Protein AF-A0AAU0QJU7-F1 (afdb_monomer_lite)

Radius of gyration: 24.98 Å; chains: 1; bounding box: 64×28×75 Å

Structure (mmCIF, N/CA/C/O backbone):
data_AF-A0AAU0QJU7-F1
#
_entry.id   AF-A0AAU0QJU7-F1
#
loop_
_atom_site.group_PDB
_atom_site.id
_atom_site.type_symbol
_atom_site.label_atom_id
_atom_site.label_alt_id
_atom_site.label_comp_id
_atom_site.label_asym_id
_atom_site.label_entity_id
_atom_site.label_seq_id
_atom_site.pdbx_PDB_ins_code
_atom_site.Cartn_x
_atom_site.Cartn_y
_atom_site.Cartn_z
_atom_site.occupancy
_atom_site.B_iso_or_equiv
_atom_site.auth_seq_id
_atom_site.auth_comp_id
_atom_site.auth_asym_id
_atom_site.auth_atom_id
_atom_site.pdbx_PDB_model_num
ATOM 1 N N . MET A 1 1 ? -44.206 4.409 53.350 1.00 45.31 1 MET A N 1
ATOM 2 C CA . MET A 1 1 ? -44.590 4.151 51.945 1.00 45.31 1 MET A CA 1
ATOM 3 C C . MET A 1 1 ? -43.372 4.448 51.089 1.00 45.31 1 MET A C 1
ATOM 5 O O . MET A 1 1 ? -42.968 5.598 51.007 1.00 45.31 1 MET A O 1
ATOM 9 N N . TYR A 1 2 ? -42.708 3.408 50.589 1.00 42.06 2 TYR A N 1
ATOM 10 C CA . TYR A 1 2 ? -41.476 3.529 49.809 1.00 42.06 2 TYR A CA 1
ATOM 11 C C . TYR A 1 2 ? -41.865 3.702 48.337 1.00 42.06 2 TYR A C 1
ATOM 13 O O . TYR A 1 2 ? -42.517 2.825 47.777 1.00 42.06 2 TYR A O 1
ATOM 21 N N . GLN A 1 3 ? -41.500 4.821 47.717 1.00 50.97 3 GLN A N 1
ATOM 22 C CA . GLN A 1 3 ? -41.484 4.942 46.260 1.00 50.97 3 GLN A CA 1
ATOM 23 C C . GLN A 1 3 ? -40.036 5.224 45.857 1.00 50.97 3 GLN A C 1
ATOM 25 O O . GLN A 1 3 ? -39.569 6.345 46.062 1.00 50.97 3 GLN A O 1
ATOM 30 N N . PRO A 1 4 ? -39.289 4.237 45.332 1.00 55.22 4 PRO A N 1
ATOM 31 C CA . PRO A 1 4 ? -38.025 4.534 44.689 1.00 55.22 4 PRO A CA 1
ATOM 32 C C . PRO A 1 4 ? -38.345 5.274 43.391 1.00 55.22 4 PRO A C 1
ATOM 34 O O . PRO A 1 4 ? -39.000 4.743 42.491 1.00 55.22 4 PRO A O 1
ATOM 37 N N . THR A 1 5 ? -37.905 6.524 43.318 1.00 64.50 5 THR A N 1
ATOM 38 C CA . THR A 1 5 ? -37.904 7.327 42.102 1.00 64.50 5 THR A CA 1
ATOM 39 C C . THR A 1 5 ? -37.135 6.584 41.009 1.00 64.50 5 THR A C 1
ATOM 41 O O . THR A 1 5 ? -36.083 5.985 41.243 1.00 64.50 5 THR A O 1
ATOM 44 N N . ARG A 1 6 ? -37.720 6.562 39.807 1.00 55.50 6 ARG A N 1
ATOM 45 C CA . ARG A 1 6 ? -37.178 5.913 38.606 1.00 55.50 6 ARG A CA 1
ATOM 46 C C . ARG A 1 6 ? -35.698 6.268 38.435 1.00 55.50 6 ARG A C 1
ATOM 48 O O . ARG A 1 6 ? -35.365 7.448 38.384 1.00 55.50 6 ARG A O 1
ATOM 55 N N . ARG A 1 7 ? -34.826 5.262 38.320 1.00 54.69 7 ARG A N 1
ATOM 56 C CA . ARG A 1 7 ? -33.412 5.469 37.975 1.00 54.69 7 ARG A CA 1
ATOM 57 C C . ARG A 1 7 ? -33.327 6.122 36.585 1.00 54.69 7 ARG A C 1
ATOM 59 O O . ARG A 1 7 ? -33.813 5.505 35.636 1.00 54.69 7 ARG A O 1
ATOM 66 N N . PRO A 1 8 ? -32.729 7.314 36.421 1.00 64.38 8 PRO A N 1
ATOM 67 C CA . PRO A 1 8 ? -32.296 7.770 35.112 1.00 64.38 8 PRO A CA 1
ATOM 68 C C . PRO A 1 8 ? -30.948 7.112 34.781 1.00 64.38 8 PRO A C 1
ATOM 70 O O . PRO A 1 8 ? -30.226 6.692 35.685 1.00 64.38 8 PRO A O 1
ATOM 73 N N . TRP A 1 9 ? -30.627 7.041 33.488 1.00 58.66 9 TRP A N 1
ATOM 74 C CA . TRP A 1 9 ? -29.409 6.457 32.895 1.00 58.66 9 TRP A CA 1
ATOM 75 C C . TRP A 1 9 ? -29.446 4.941 32.625 1.00 58.66 9 TRP A C 1
ATOM 77 O O . TRP A 1 9 ? -28.584 4.178 33.047 1.00 58.66 9 TRP A O 1
ATOM 87 N N . GLN A 1 10 ? -30.429 4.516 31.830 1.00 52.12 10 GLN A N 1
ATOM 88 C CA . GLN A 1 10 ? -30.281 3.381 30.908 1.00 52.12 10 GLN A CA 1
ATOM 89 C C . GLN A 1 10 ? -30.538 3.879 29.487 1.00 52.12 10 GLN A C 1
ATOM 91 O O . GLN A 1 10 ? -31.562 3.600 28.877 1.00 52.12 10 GLN A O 1
ATOM 96 N N . TYR A 1 11 ? -29.640 4.708 28.980 1.00 55.56 11 TYR A N 1
ATOM 97 C CA . TYR A 1 11 ? -29.568 4.990 27.554 1.00 55.56 11 TYR A CA 1
ATOM 98 C C . TYR A 1 11 ? -28.098 5.268 27.251 1.00 55.56 11 TYR A C 1
ATOM 100 O O . TYR A 1 11 ? -27.461 5.989 28.015 1.00 55.56 11 TYR A O 1
ATOM 108 N N . SER A 1 12 ? -27.575 4.698 26.166 1.00 55.66 12 SER A N 1
ATOM 109 C CA . SER A 1 12 ? -26.194 4.854 25.675 1.00 55.66 12 SER A CA 1
ATOM 110 C C . SER A 1 12 ? -25.147 3.799 26.084 1.00 55.66 12 SER A C 1
ATOM 112 O O . SER A 1 12 ? -24.002 4.135 26.363 1.00 55.66 12 SER A O 1
ATOM 114 N N . SER A 1 13 ? -25.497 2.511 26.032 1.00 55.53 13 SER A N 1
ATOM 115 C CA . SER A 1 13 ? -24.530 1.446 25.680 1.00 55.53 13 SER A CA 1
ATOM 116 C C . SER A 1 13 ? -24.890 0.737 24.364 1.00 55.53 13 SER A C 1
ATOM 118 O O . SER A 1 13 ? -24.000 0.347 23.619 1.00 55.53 13 SER A O 1
ATOM 120 N N . MET A 1 14 ? -26.180 0.679 24.006 1.00 55.16 14 MET A N 1
ATOM 121 C CA . MET A 1 14 ? -26.705 0.071 22.766 1.00 55.16 14 MET A CA 1
ATOM 122 C C . MET A 1 14 ? -26.442 0.887 21.478 1.00 55.16 14 MET A C 1
ATOM 124 O O . MET A 1 14 ? -27.253 0.856 20.566 1.00 55.16 14 MET A O 1
ATOM 128 N N . ASN A 1 15 ? -25.368 1.677 21.401 1.00 72.19 15 ASN A N 1
ATOM 129 C CA . ASN A 1 15 ? -25.044 2.435 20.178 1.00 72.19 15 ASN A CA 1
ATOM 130 C C . ASN A 1 15 ? -23.542 2.397 19.868 1.00 72.19 15 ASN A C 1
ATOM 132 O O . ASN A 1 15 ? -23.146 2.212 18.726 1.00 72.19 15 ASN A O 1
ATOM 136 N N . THR A 1 16 ? -22.691 2.436 20.895 1.00 85.31 16 THR A N 1
ATOM 137 C CA . THR A 1 16 ? -21.235 2.356 20.714 1.00 85.31 16 THR A CA 1
ATOM 138 C C . THR A 1 16 ? -20.769 0.980 20.232 1.00 85.31 16 THR A C 1
ATOM 140 O O . THR A 1 16 ? -19.871 0.901 19.399 1.00 85.31 16 THR A O 1
AT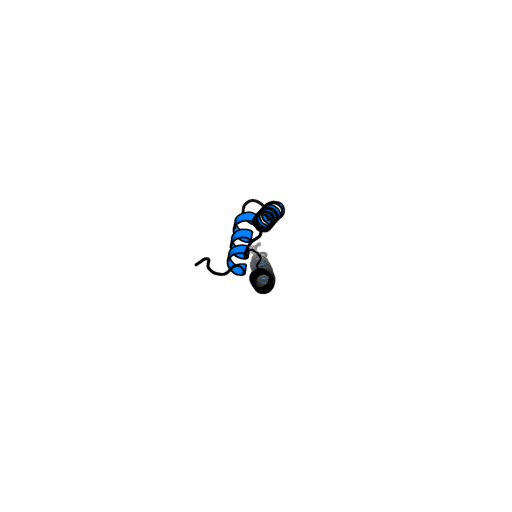OM 143 N N . GLU A 1 17 ? -21.373 -0.112 20.713 1.00 88.88 17 GLU A N 1
ATOM 144 C CA . GLU A 1 17 ? -21.033 -1.464 20.237 1.00 88.88 17 GLU A CA 1
ATOM 145 C C . GLU A 1 17 ? -21.420 -1.661 18.763 1.00 88.88 17 GLU A C 1
ATOM 147 O O . GLU A 1 17 ? -20.619 -2.183 17.985 1.00 88.88 17 GLU A O 1
ATOM 152 N N . ASP A 1 18 ? -22.588 -1.152 18.357 1.00 90.88 18 ASP A N 1
ATOM 153 C CA . ASP A 1 18 ? -23.057 -1.193 16.968 1.00 90.88 18 ASP A CA 1
ATOM 154 C C . ASP A 1 18 ? -22.192 -0.317 16.043 1.00 90.88 18 ASP A C 1
ATOM 156 O O . ASP A 1 18 ? -21.870 -0.717 14.922 1.00 90.88 18 ASP A O 1
ATOM 160 N N . GLU A 1 19 ? -21.757 0.861 16.500 1.00 90.88 19 GLU A N 1
ATOM 161 C CA . GLU A 1 19 ? -20.827 1.730 15.764 1.00 90.88 19 GLU A CA 1
ATOM 162 C C . GLU A 1 19 ? -19.455 1.071 15.578 1.00 90.88 19 GLU A C 1
ATOM 164 O O . GLU A 1 19 ? -18.925 1.045 14.464 1.00 90.88 19 GLU A O 1
ATOM 169 N N . ILE A 1 20 ? -18.894 0.483 16.640 1.00 93.88 20 ILE A N 1
ATOM 170 C CA . ILE A 1 20 ? -17.630 -0.265 16.568 1.00 93.88 20 ILE A CA 1
ATOM 171 C C . ILE A 1 20 ? -17.754 -1.422 15.575 1.00 93.88 20 ILE A C 1
ATOM 173 O O . ILE A 1 20 ? -16.839 -1.651 14.778 1.00 93.88 20 ILE A O 1
ATOM 177 N N . GLN A 1 21 ? -18.876 -2.142 15.596 1.00 96.38 21 GLN A N 1
ATOM 178 C CA . GLN A 1 21 ? -19.113 -3.249 14.680 1.00 96.38 21 GLN A CA 1
ATOM 179 C C . GLN A 1 21 ? -19.151 -2.779 13.218 1.00 96.38 21 GLN A C 1
ATOM 181 O O . GLN A 1 21 ? -18.489 -3.377 12.369 1.00 96.38 21 GLN A O 1
ATOM 186 N N . ARG A 1 22 ? -19.813 -1.652 12.927 1.00 95.75 22 ARG A N 1
ATOM 187 C CA . ARG A 1 22 ? -19.826 -1.052 11.580 1.00 95.75 22 ARG A CA 1
ATOM 188 C C . ARG A 1 22 ? -18.435 -0.638 11.101 1.00 95.75 22 ARG A C 1
ATOM 190 O O . ARG A 1 22 ? -18.094 -0.888 9.946 1.00 95.75 22 ARG A O 1
ATOM 197 N N . TYR A 1 23 ? -17.612 -0.043 11.967 1.00 97.56 23 TYR A N 1
ATOM 198 C CA . TYR A 1 23 ? -16.236 0.310 11.600 1.00 97.56 23 TYR A CA 1
ATOM 199 C C . TYR A 1 23 ? -15.370 -0.923 11.330 1.00 97.56 23 TYR A C 1
ATOM 201 O O . TYR A 1 23 ? -14.569 -0.912 10.399 1.00 97.56 23 TYR A O 1
ATOM 209 N N . ARG A 1 24 ? -15.549 -2.012 12.087 1.00 98.12 24 ARG A N 1
ATOM 210 C CA . ARG A 1 24 ? -14.849 -3.280 11.819 1.00 98.12 24 ARG A CA 1
ATOM 211 C C . ARG A 1 24 ? -15.250 -3.886 10.481 1.00 98.12 24 ARG A C 1
ATOM 213 O O . ARG A 1 24 ? -14.398 -4.401 9.768 1.00 98.12 24 ARG A O 1
ATOM 220 N N . GLU A 1 25 ? -16.525 -3.810 10.122 1.00 98.38 25 GLU A N 1
ATOM 221 C CA . GLU A 1 25 ? -16.994 -4.263 8.812 1.00 98.38 25 GLU A CA 1
ATOM 222 C C . GLU A 1 25 ? -16.401 -3.438 7.668 1.00 98.38 25 GLU A C 1
ATOM 224 O O . GLU A 1 25 ? -16.064 -4.005 6.630 1.00 98.38 25 GLU A O 1
ATOM 229 N N . GLU A 1 26 ? -16.226 -2.129 7.857 1.00 98.38 26 GLU A N 1
ATOM 230 C CA . GLU A 1 26 ? -15.521 -1.282 6.889 1.00 98.38 26 GLU A CA 1
ATOM 231 C C . GLU A 1 26 ? -14.033 -1.634 6.790 1.00 98.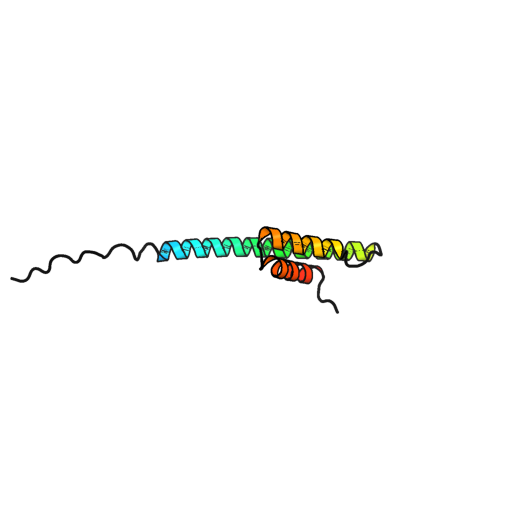38 26 GLU A C 1
ATOM 233 O O . GLU A 1 26 ? -13.524 -1.788 5.682 1.00 98.38 26 GLU A O 1
ATOM 238 N N . ILE A 1 27 ? -13.348 -1.861 7.917 1.00 98.62 27 ILE A N 1
ATOM 239 C CA . ILE A 1 27 ? -11.954 -2.337 7.915 1.00 98.62 27 ILE A CA 1
ATOM 240 C C . ILE A 1 27 ? -11.840 -3.654 7.145 1.00 98.62 27 ILE A C 1
ATOM 242 O O . ILE A 1 27 ? -10.985 -3.773 6.278 1.00 98.62 27 ILE A O 1
ATOM 246 N N . ASN A 1 28 ? -12.744 -4.610 7.373 1.00 98.69 28 ASN A N 1
ATOM 247 C CA . ASN A 1 28 ? -12.728 -5.885 6.655 1.00 98.69 28 ASN A CA 1
ATOM 248 C C . ASN A 1 28 ? -12.890 -5.706 5.133 1.00 98.69 28 ASN A C 1
ATOM 250 O O . ASN A 1 28 ? -12.280 -6.445 4.358 1.00 98.69 28 ASN A O 1
ATOM 254 N N . ARG A 1 29 ? -13.708 -4.738 4.691 1.00 98.81 29 ARG A N 1
ATOM 255 C CA . ARG A 1 29 ? -13.841 -4.401 3.264 1.00 98.81 29 ARG A CA 1
ATOM 256 C C . ARG A 1 29 ? -12.545 -3.815 2.710 1.00 98.81 29 ARG A C 1
ATOM 258 O O . ARG A 1 29 ? -12.059 -4.296 1.688 1.00 98.81 29 ARG A O 1
ATOM 265 N N . LEU A 1 30 ? -11.961 -2.841 3.406 1.00 98.81 30 LEU A N 1
ATOM 266 C CA . LEU A 1 30 ? -10.696 -2.217 3.013 1.00 98.81 30 LEU A CA 1
ATOM 267 C C . LEU A 1 30 ? -9.546 -3.231 2.983 1.00 98.81 30 LEU A C 1
ATOM 269 O O . LEU A 1 30 ? -8.757 -3.239 2.041 1.00 98.81 30 LEU A O 1
ATOM 273 N N . ASP A 1 31 ? -9.483 -4.139 3.953 1.00 98.81 31 ASP A N 1
ATOM 274 C CA . ASP A 1 31 ? -8.492 -5.213 3.992 1.00 98.81 31 ASP A CA 1
ATOM 275 C C . ASP A 1 31 ? -8.610 -6.124 2.766 1.00 98.81 31 ASP A C 1
ATOM 277 O O . ASP A 1 31 ? -7.601 -6.488 2.155 1.00 98.81 31 ASP A O 1
ATOM 281 N N . GLN A 1 32 ? -9.835 -6.459 2.352 1.00 98.75 32 GLN A N 1
ATOM 282 C CA . GLN A 1 32 ? -10.063 -7.242 1.141 1.00 98.75 32 GLN A CA 1
ATOM 283 C C . GLN A 1 32 ? -9.592 -6.491 -0.117 1.00 98.75 32 GLN A C 1
ATOM 285 O O . GLN A 1 32 ? -8.907 -7.077 -0.961 1.00 98.75 32 GLN A O 1
ATOM 290 N N . GLU A 1 33 ? -9.880 -5.191 -0.221 1.00 98.81 33 GLU A N 1
ATOM 291 C CA . GLU A 1 33 ? -9.406 -4.348 -1.326 1.00 98.81 33 GLU A CA 1
ATOM 292 C C . GLU A 1 33 ? -7.874 -4.258 -1.371 1.00 98.81 33 GLU A C 1
ATOM 294 O O . GLU A 1 33 ? -7.266 -4.423 -2.437 1.00 98.81 33 GLU A O 1
ATOM 299 N N . ILE A 1 34 ? -7.231 -4.075 -0.214 1.00 98.62 34 ILE A N 1
ATOM 300 C CA . ILE A 1 34 ? -5.771 -4.066 -0.074 1.00 98.62 34 ILE A CA 1
ATOM 301 C C . ILE A 1 34 ? -5.199 -5.408 -0.534 1.00 98.62 34 ILE A C 1
ATOM 303 O O . ILE A 1 34 ? -4.270 -5.437 -1.344 1.00 98.62 34 ILE A O 1
ATOM 307 N N . LEU A 1 35 ? -5.751 -6.532 -0.071 1.00 98.69 35 LEU A N 1
ATOM 308 C CA . LEU A 1 35 ? -5.274 -7.864 -0.442 1.00 98.69 35 LEU A CA 1
ATOM 309 C C . LEU A 1 35 ? -5.371 -8.110 -1.950 1.00 98.69 35 LEU A C 1
ATOM 311 O O . LEU A 1 35 ? -4.426 -8.635 -2.552 1.00 98.69 35 LEU A O 1
ATOM 315 N N . ASP A 1 36 ? -6.471 -7.713 -2.582 1.00 98.69 36 ASP A N 1
ATOM 316 C CA . ASP A 1 36 ? -6.658 -7.888 -4.021 1.00 98.69 36 ASP A CA 1
ATOM 317 C C . ASP A 1 36 ? -5.734 -6.975 -4.837 1.00 98.69 36 ASP A C 1
ATOM 319 O O . ASP A 1 36 ? -5.125 -7.421 -5.822 1.00 98.69 36 ASP A O 1
ATOM 323 N N . ALA A 1 37 ? -5.518 -5.737 -4.384 1.00 98.62 37 ALA A N 1
ATOM 324 C CA . ALA A 1 37 ? -4.532 -4.833 -4.966 1.00 98.62 37 ALA A CA 1
ATOM 325 C C . ALA A 1 37 ? -3.103 -5.389 -4.842 1.00 98.62 37 ALA A C 1
ATOM 327 O O . ALA A 1 37 ? -2.346 -5.391 -5.819 1.00 98.62 37 ALA A O 1
ATOM 328 N N . VAL A 1 38 ? -2.731 -5.928 -3.677 1.00 98.19 38 VAL A N 1
ATOM 329 C CA . VAL A 1 38 ? -1.407 -6.515 -3.424 1.00 98.19 38 VAL A CA 1
ATOM 330 C C . VAL A 1 38 ? -1.165 -7.751 -4.293 1.00 98.19 38 VAL A C 1
ATOM 332 O O . VAL A 1 38 ? -0.084 -7.879 -4.885 1.00 98.19 38 VAL A O 1
ATOM 335 N N . LYS A 1 39 ? -2.157 -8.641 -4.433 1.00 98.06 39 LYS A N 1
ATOM 336 C CA . LYS A 1 39 ? -2.081 -9.806 -5.334 1.00 98.06 39 LYS A CA 1
ATOM 337 C C . LYS A 1 39 ? -1.846 -9.364 -6.778 1.00 98.06 39 LYS A C 1
ATOM 339 O O . LYS A 1 39 ? -0.904 -9.837 -7.419 1.00 98.06 39 LYS A O 1
ATOM 344 N N . ARG A 1 40 ? -2.638 -8.403 -7.269 1.00 98.50 40 ARG A N 1
ATOM 345 C CA . ARG A 1 40 ? -2.516 -7.872 -8.635 1.00 98.50 40 ARG A CA 1
ATOM 346 C C . ARG A 1 40 ? -1.162 -7.197 -8.868 1.00 98.50 40 ARG A C 1
ATOM 348 O O . ARG A 1 40 ? -0.487 -7.503 -9.850 1.00 98.50 40 ARG A O 1
ATOM 355 N N . ARG A 1 41 ? -0.719 -6.335 -7.944 1.00 97.81 41 ARG A N 1
ATOM 356 C CA . ARG A 1 41 ? 0.599 -5.675 -7.989 1.00 97.81 41 ARG A CA 1
ATOM 357 C C . ARG A 1 41 ? 1.731 -6.698 -8.049 1.00 97.81 41 ARG A C 1
ATOM 359 O O . ARG A 1 41 ? 2.702 -6.508 -8.782 1.00 97.81 41 ARG A O 1
ATOM 366 N N . THR A 1 42 ? 1.613 -7.776 -7.277 1.00 96.38 42 THR A N 1
ATOM 367 C CA . THR A 1 42 ? 2.604 -8.853 -7.238 1.00 96.38 42 THR A CA 1
ATOM 368 C C . THR A 1 42 ? 2.705 -9.566 -8.582 1.00 96.38 42 THR A C 1
ATOM 370 O O . THR A 1 42 ? 3.820 -9.757 -9.068 1.00 96.38 42 THR A O 1
ATOM 373 N N . GLU A 1 43 ? 1.580 -9.910 -9.214 1.00 96.38 43 GLU A N 1
ATOM 374 C CA . GLU A 1 43 ? 1.604 -10.568 -10.526 1.00 96.38 43 GLU A CA 1
ATOM 375 C C . GLU A 1 43 ? 2.215 -9.666 -11.602 1.00 96.38 43 GLU A C 1
ATOM 377 O O . GLU A 1 43 ? 3.125 -10.086 -12.317 1.00 96.38 43 GLU A O 1
ATOM 382 N N . ILE A 1 44 ? 1.823 -8.390 -11.643 1.00 95.75 44 ILE A N 1
ATOM 383 C CA . ILE A 1 44 ? 2.400 -7.412 -12.577 1.00 95.75 44 ILE A CA 1
ATOM 384 C C . ILE A 1 44 ? 3.913 -7.278 -12.360 1.00 95.75 44 ILE A C 1
ATOM 386 O O . ILE A 1 44 ? 4.688 -7.313 -13.316 1.00 95.75 44 ILE A O 1
ATOM 390 N N . SER A 1 45 ? 4.365 -7.190 -11.105 1.00 93.06 45 SER A N 1
ATOM 391 C CA . SER A 1 45 ? 5.796 -7.125 -10.790 1.00 93.06 45 SER A CA 1
ATOM 392 C C . SER A 1 45 ? 6.559 -8.361 -11.275 1.00 93.06 45 SER A C 1
ATOM 394 O O . SER A 1 45 ? 7.701 -8.235 -11.723 1.00 93.06 45 SER A O 1
ATOM 396 N N . ARG A 1 46 ? 5.954 -9.551 -11.194 1.00 91.25 46 ARG A N 1
ATOM 397 C CA . ARG A 1 46 ? 6.559 -10.795 -11.687 1.00 91.25 46 ARG A CA 1
ATOM 398 C C . ARG A 1 46 ? 6.624 -10.823 -13.208 1.00 91.25 46 ARG A C 1
ATOM 400 O O . ARG A 1 46 ? 7.661 -11.218 -13.736 1.00 91.25 46 ARG A O 1
ATOM 407 N N . ILE A 1 47 ? 5.572 -10.377 -13.900 1.00 92.50 47 ILE A N 1
ATOM 408 C CA . ILE A 1 47 ? 5.558 -10.224 -15.364 1.00 92.50 47 ILE A CA 1
ATOM 409 C C . ILE A 1 47 ? 6.706 -9.310 -15.800 1.00 92.50 47 ILE A C 1
ATOM 411 O O . ILE A 1 47 ? 7.546 -9.739 -16.583 1.00 92.50 47 ILE A O 1
ATOM 415 N N . ILE A 1 48 ? 6.822 -8.114 -15.209 1.00 89.75 48 ILE A N 1
ATOM 416 C CA . ILE A 1 48 ? 7.909 -7.164 -15.507 1.00 89.75 48 ILE A CA 1
ATOM 417 C C . ILE A 1 48 ? 9.283 -7.813 -15.287 1.00 89.75 48 ILE A C 1
ATOM 419 O O . ILE A 1 48 ? 10.182 -7.678 -16.118 1.00 89.75 48 ILE A O 1
ATOM 423 N N . GLY A 1 49 ? 9.456 -8.533 -14.174 1.00 87.25 49 GLY A N 1
ATOM 424 C CA . GLY A 1 49 ? 10.702 -9.236 -13.870 1.00 87.25 49 GLY A CA 1
ATOM 425 C C . GLY A 1 49 ? 11.037 -10.356 -14.863 1.00 87.25 49 GLY A C 1
ATOM 426 O O . GLY A 1 49 ? 12.213 -10.560 -15.161 1.00 87.25 49 GLY A O 1
ATOM 427 N N . ARG A 1 50 ? 10.036 -11.079 -15.389 1.00 87.88 50 ARG A N 1
ATOM 428 C CA . ARG A 1 50 ? 10.214 -12.071 -16.466 1.00 87.88 50 ARG A CA 1
ATOM 429 C C . ARG A 1 50 ? 10.625 -11.385 -17.766 1.00 87.88 50 ARG A C 1
ATOM 431 O O . ARG A 1 50 ? 11.720 -11.647 -18.242 1.00 87.88 50 ARG A O 1
ATOM 438 N N . THR A 1 51 ? 9.847 -10.407 -18.228 1.00 88.69 51 THR A N 1
ATOM 439 C CA . THR A 1 51 ? 10.115 -9.662 -19.469 1.00 88.69 51 THR A CA 1
ATOM 440 C C . THR A 1 51 ? 11.518 -9.052 -19.497 1.00 88.69 51 THR A C 1
ATOM 442 O O . THR A 1 51 ? 12.197 -9.107 -20.519 1.00 88.69 51 THR A O 1
ATOM 445 N N . ARG A 1 52 ? 11.997 -8.506 -18.369 1.00 85.12 52 ARG A N 1
ATOM 446 C CA . ARG A 1 52 ? 13.364 -7.964 -18.271 1.00 85.12 52 ARG A CA 1
ATOM 447 C C . ARG A 1 52 ? 14.438 -9.029 -18.438 1.00 85.12 52 ARG A C 1
ATOM 449 O O . ARG A 1 52 ? 15.389 -8.788 -19.172 1.00 85.12 52 ARG A O 1
ATOM 456 N N . ARG A 1 53 ? 14.279 -10.180 -17.776 1.00 81.62 53 ARG A N 1
ATOM 457 C CA . ARG A 1 53 ? 15.220 -11.303 -17.904 1.00 81.62 53 ARG A CA 1
ATOM 458 C C . ARG A 1 53 ? 15.264 -11.818 -19.337 1.00 81.62 53 ARG A C 1
ATOM 460 O O . ARG A 1 53 ? 16.353 -12.009 -19.862 1.00 81.62 53 ARG A O 1
ATOM 467 N N . ASP A 1 54 ? 14.102 -11.956 -19.966 1.00 85.94 54 ASP A N 1
ATOM 468 C CA . ASP A 1 54 ? 13.992 -12.425 -21.350 1.00 85.94 54 ASP A CA 1
ATOM 469 C C . ASP A 1 54 ? 14.646 -11.440 -22.337 1.00 85.94 54 ASP A C 1
ATOM 471 O O . ASP A 1 54 ? 15.173 -11.843 -23.367 1.00 85.94 54 ASP A O 1
ATOM 475 N N . SER A 1 55 ? 14.688 -10.150 -21.986 1.00 85.00 55 SER A N 1
ATOM 476 C CA . SER A 1 55 ? 15.334 -9.090 -22.775 1.00 85.00 55 SER A CA 1
ATOM 477 C C . SER A 1 55 ? 16.833 -8.905 -22.468 1.00 85.00 55 SER A C 1
ATOM 479 O O . SER A 1 55 ? 17.420 -7.914 -22.897 1.00 85.00 55 SER A O 1
ATOM 481 N N . GLY A 1 56 ? 17.455 -9.785 -21.671 1.00 79.12 56 GLY A N 1
ATOM 482 C CA . GLY A 1 56 ? 18.860 -9.657 -21.245 1.00 79.12 56 GLY A CA 1
ATOM 483 C C . GLY A 1 56 ? 19.128 -8.525 -20.241 1.00 79.12 56 GLY A C 1
ATOM 484 O O . GLY A 1 56 ? 20.278 -8.220 -19.931 1.00 79.12 56 GLY A O 1
ATOM 485 N N . GLY A 1 57 ? 18.076 -7.893 -19.717 1.00 73.75 57 GLY A N 1
ATOM 486 C CA . GLY A 1 57 ? 18.169 -6.857 -18.698 1.00 73.75 57 GLY A CA 1
ATOM 487 C C . GLY A 1 57 ? 18.373 -7.436 -17.299 1.00 73.75 57 GLY A C 1
ATOM 488 O O . GLY A 1 57 ? 17.990 -8.568 -16.990 1.00 73.75 57 GLY A O 1
ATOM 489 N N . THR A 1 58 ? 18.937 -6.632 -16.398 1.00 68.31 58 THR A N 1
ATOM 490 C CA . THR A 1 58 ? 19.038 -7.015 -14.989 1.00 68.31 58 THR A CA 1
ATOM 491 C C . THR A 1 58 ? 17.644 -7.155 -14.371 1.00 68.31 58 THR A C 1
ATOM 493 O O . THR A 1 58 ? 16.693 -6.439 -14.701 1.00 68.31 58 THR A O 1
ATOM 496 N N . ARG A 1 59 ? 17.512 -8.084 -13.417 1.00 63.62 59 ARG A N 1
ATOM 497 C CA . ARG A 1 59 ? 16.252 -8.358 -12.706 1.00 63.62 59 ARG A CA 1
ATOM 498 C C . ARG A 1 59 ? 15.686 -7.110 -12.002 1.00 63.62 59 ARG A C 1
ATOM 500 O O . ARG A 1 59 ? 14.486 -7.063 -11.737 1.00 63.62 59 ARG A O 1
ATOM 507 N N . LEU A 1 60 ? 16.520 -6.100 -11.717 1.00 64.88 60 LEU A N 1
ATOM 508 C CA . LEU A 1 60 ? 16.183 -4.936 -10.900 1.00 64.88 60 LEU A CA 1
ATOM 509 C C . LEU A 1 60 ? 16.825 -3.632 -11.376 1.00 64.88 60 LEU A C 1
ATOM 511 O O . LEU A 1 60 ? 18.015 -3.573 -11.663 1.00 64.88 60 LEU A O 1
ATOM 515 N N . VAL A 1 61 ? 16.027 -2.562 -11.342 1.00 75.19 61 VAL A N 1
ATOM 516 C CA . VAL A 1 61 ? 16.513 -1.183 -11.443 1.00 75.19 61 VAL A CA 1
ATOM 517 C C . VAL A 1 61 ? 16.495 -0.623 -10.028 1.00 75.19 61 VAL A C 1
ATOM 519 O O . VAL A 1 61 ? 15.432 -0.247 -9.536 1.00 75.19 61 VAL A O 1
ATOM 522 N N . HIS A 1 62 ? 17.654 -0.606 -9.367 1.00 81.38 62 HIS A N 1
ATOM 523 C CA . HIS A 1 62 ? 17.801 -0.144 -7.982 1.00 81.38 62 HIS A CA 1
ATOM 524 C C . HIS A 1 62 ? 17.157 1.237 -7.760 1.00 81.38 62 HIS A C 1
ATOM 526 O O . HIS A 1 62 ? 16.392 1.422 -6.817 1.00 81.38 62 HIS A O 1
ATOM 532 N N . ALA A 1 63 ? 17.335 2.161 -8.714 1.00 86.25 63 ALA A N 1
ATOM 533 C CA . ALA A 1 63 ? 16.713 3.486 -8.685 1.00 86.25 63 ALA A CA 1
ATOM 534 C C . ALA A 1 63 ? 15.174 3.446 -8.598 1.00 86.25 63 ALA A C 1
ATOM 536 O O . ALA A 1 63 ? 14.568 4.271 -7.918 1.00 86.25 63 ALA A O 1
ATOM 537 N N . ARG A 1 64 ? 14.518 2.464 -9.237 1.00 89.75 64 ARG A N 1
ATOM 538 C CA . ARG A 1 64 ? 13.056 2.328 -9.169 1.00 89.75 64 ARG A CA 1
ATOM 539 C C . ARG A 1 64 ? 12.594 1.806 -7.812 1.00 89.75 64 ARG A C 1
ATOM 541 O O . ARG A 1 64 ? 11.534 2.216 -7.355 1.00 89.75 64 ARG A O 1
ATOM 548 N N . GLU A 1 65 ? 13.357 0.919 -7.175 1.00 91.88 65 GLU A N 1
ATOM 549 C CA . GLU A 1 65 ? 13.022 0.439 -5.829 1.00 91.88 65 GLU A CA 1
ATOM 550 C C . GLU A 1 65 ? 13.126 1.563 -4.797 1.00 91.88 65 GLU A C 1
ATOM 552 O O . GLU A 1 65 ? 12.203 1.737 -4.004 1.00 91.88 65 GLU A O 1
ATOM 557 N N . VAL A 1 66 ? 14.192 2.367 -4.864 1.00 95.00 66 VAL A N 1
ATOM 558 C CA . VAL A 1 66 ? 14.375 3.542 -3.998 1.00 95.00 66 VAL A CA 1
ATOM 559 C C . VAL A 1 66 ? 13.228 4.540 -4.178 1.00 95.00 66 VAL A C 1
ATOM 561 O O . VAL A 1 66 ? 12.646 4.979 -3.192 1.00 95.00 66 VAL A O 1
ATOM 564 N N . ALA A 1 67 ? 12.830 4.831 -5.422 1.00 96.44 67 ALA A N 1
ATOM 565 C CA . ALA A 1 67 ? 11.703 5.725 -5.691 1.00 96.44 67 ALA A CA 1
ATOM 566 C C . ALA A 1 67 ? 10.377 5.217 -5.092 1.00 96.44 67 ALA A C 1
ATOM 568 O O . ALA A 1 67 ? 9.598 6.004 -4.570 1.00 96.44 67 ALA A O 1
ATOM 569 N N . ILE A 1 68 ? 10.122 3.903 -5.133 1.00 96.19 68 ILE A N 1
ATOM 570 C CA . ILE A 1 68 ? 8.922 3.311 -4.520 1.00 96.19 68 ILE A CA 1
ATOM 571 C C . ILE A 1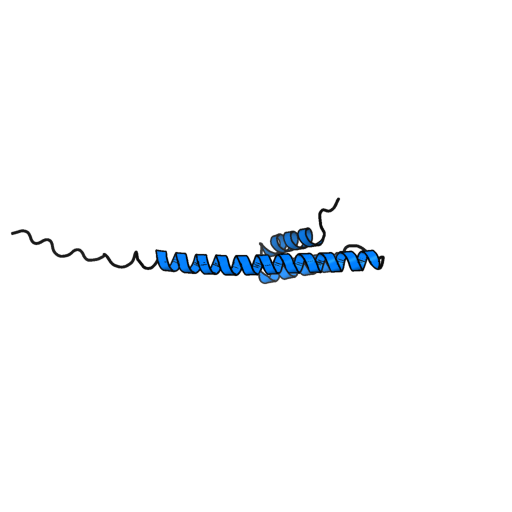 68 ? 8.967 3.450 -2.994 1.00 96.19 68 ILE A C 1
ATOM 573 O O . ILE A 1 68 ? 7.954 3.779 -2.387 1.00 96.19 68 ILE A O 1
ATOM 577 N N . ILE A 1 69 ? 10.122 3.205 -2.373 1.00 97.44 69 ILE A N 1
ATOM 578 C CA . ILE A 1 69 ? 10.289 3.331 -0.918 1.00 97.44 69 ILE A CA 1
ATOM 579 C C . ILE A 1 69 ? 10.059 4.776 -0.466 1.00 97.44 69 ILE A C 1
ATOM 581 O O . ILE A 1 69 ? 9.342 4.995 0.508 1.00 97.44 69 ILE A O 1
ATOM 585 N N . ASN A 1 70 ? 10.632 5.746 -1.183 1.00 98.12 70 ASN A N 1
ATOM 586 C CA . ASN A 1 70 ? 10.456 7.163 -0.872 1.00 98.12 70 ASN A CA 1
ATOM 587 C C . ASN A 1 70 ? 8.998 7.590 -1.030 1.00 98.12 70 ASN A C 1
ATOM 589 O O . ASN A 1 70 ? 8.459 8.198 -0.117 1.00 98.12 70 ASN A O 1
ATOM 593 N N . HIS A 1 71 ? 8.336 7.169 -2.110 1.00 98.44 71 HIS A N 1
ATOM 594 C CA . HIS A 1 71 ? 6.922 7.471 -2.308 1.00 98.44 71 HIS A CA 1
ATOM 595 C C . HIS A 1 71 ? 6.052 6.943 -1.157 1.00 98.44 71 HIS A C 1
ATOM 597 O O . HIS A 1 71 ? 5.240 7.674 -0.610 1.00 98.44 71 HIS A O 1
ATOM 603 N N . PHE A 1 72 ? 6.258 5.700 -0.709 1.00 98.56 72 PHE A N 1
ATOM 604 C CA . PHE A 1 72 ? 5.497 5.178 0.433 1.00 98.56 72 PHE A CA 1
ATOM 605 C C . PHE A 1 72 ? 5.803 5.937 1.733 1.00 98.56 72 PHE A C 1
ATOM 607 O O . PHE A 1 72 ? 4.907 6.122 2.550 1.00 98.56 72 PHE A O 1
ATOM 614 N N . ARG A 1 73 ? 7.049 6.381 1.940 1.00 98.44 73 ARG A N 1
ATOM 615 C CA . ARG A 1 73 ? 7.409 7.222 3.092 1.00 98.44 73 ARG A CA 1
ATOM 616 C C . ARG A 1 73 ? 6.694 8.572 3.059 1.00 98.44 73 ARG A C 1
ATOM 618 O O . ARG A 1 73 ? 6.264 9.045 4.103 1.00 98.44 73 ARG A O 1
ATOM 625 N N . GLU A 1 74 ? 6.606 9.190 1.889 1.00 98.62 74 GLU A N 1
ATOM 626 C CA . GLU A 1 74 ? 5.935 10.479 1.703 1.00 98.62 74 GLU A CA 1
ATOM 627 C C . GLU A 1 74 ? 4.432 10.375 2.002 1.00 98.62 74 GLU A C 1
ATOM 629 O O . GLU A 1 74 ? 3.891 11.254 2.665 1.00 98.62 74 GLU A O 1
ATOM 634 N N . GLU A 1 75 ? 3.781 9.281 1.594 1.00 98.50 75 GLU A N 1
ATOM 635 C CA . GLU A 1 75 ? 2.328 9.110 1.749 1.00 98.50 75 GLU A CA 1
ATOM 636 C C . GLU A 1 75 ? 1.895 8.625 3.143 1.00 98.50 75 GLU A C 1
ATOM 638 O O . GLU A 1 75 ? 0.870 9.069 3.656 1.00 98.50 75 GLU A O 1
ATOM 643 N N . ILE A 1 76 ? 2.636 7.697 3.767 1.00 97.88 76 ILE A N 1
ATOM 644 C CA . ILE A 1 76 ? 2.222 7.054 5.035 1.00 97.88 76 ILE A CA 1
ATOM 645 C C . ILE A 1 76 ? 3.290 7.099 6.140 1.00 97.88 76 ILE A C 1
ATOM 647 O O . ILE A 1 76 ? 3.193 6.391 7.143 1.00 97.88 76 ILE A O 1
ATOM 651 N N . GLY A 1 77 ? 4.313 7.939 5.981 1.00 98.12 77 GLY A N 1
ATOM 652 C CA . GLY A 1 77 ? 5.294 8.230 7.022 1.00 98.12 77 GLY A CA 1
ATOM 653 C C . GLY A 1 77 ? 6.239 7.068 7.339 1.00 98.12 77 GLY A C 1
ATOM 654 O O . GLY A 1 77 ? 6.804 6.428 6.447 1.00 98.12 77 GLY A O 1
ATOM 655 N N . GLU A 1 78 ? 6.456 6.827 8.633 1.00 97.75 78 GLU A N 1
ATOM 656 C CA . GLU A 1 78 ? 7.469 5.896 9.154 1.00 97.75 78 GLU A CA 1
ATOM 657 C C . GLU A 1 78 ? 7.245 4.440 8.710 1.00 97.75 78 GLU A C 1
ATOM 659 O O . GLU A 1 78 ? 8.208 3.731 8.412 1.00 97.75 78 GLU A O 1
ATOM 664 N N . GLU A 1 79 ? 5.986 4.026 8.555 1.00 98.19 79 GLU A N 1
ATOM 665 C CA . GLU A 1 79 ? 5.618 2.666 8.135 1.00 98.19 79 GLU A CA 1
ATOM 666 C C . GLU A 1 79 ? 5.753 2.441 6.618 1.00 98.19 79 GLU A C 1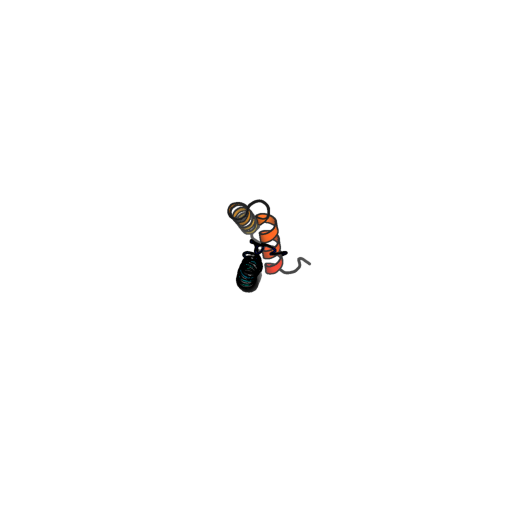
ATOM 668 O O . GLU A 1 79 ? 5.823 1.304 6.133 1.00 98.19 79 GLU A O 1
ATOM 673 N N . GLY A 1 80 ? 5.847 3.525 5.843 1.00 98.31 80 GLY A N 1
ATOM 674 C CA . GLY A 1 80 ? 5.934 3.498 4.384 1.00 98.31 80 GLY A CA 1
ATOM 675 C C . GLY A 1 80 ? 7.046 2.603 3.839 1.00 98.31 80 GLY A C 1
ATOM 676 O O . GLY A 1 80 ? 6.772 1.683 3.056 1.00 98.31 80 GLY A O 1
ATOM 677 N N . PRO A 1 81 ? 8.306 2.809 4.258 1.00 98.38 81 PRO A N 1
ATOM 678 C CA . PRO A 1 81 ? 9.418 1.966 3.844 1.00 98.38 81 PRO A CA 1
ATOM 679 C C . PRO A 1 81 ? 9.212 0.474 4.136 1.00 98.38 81 PRO A C 1
ATOM 681 O O . PRO A 1 81 ? 9.568 -0.361 3.299 1.00 98.38 81 PRO A O 1
ATOM 684 N N . ALA A 1 82 ? 8.624 0.124 5.285 1.00 98.06 82 ALA A N 1
ATOM 685 C CA . ALA A 1 82 ? 8.387 -1.266 5.664 1.00 98.06 82 ALA A CA 1
ATOM 686 C C . ALA A 1 82 ? 7.347 -1.925 4.745 1.00 98.06 82 ALA A C 1
ATOM 688 O O . ALA A 1 82 ? 7.594 -3.015 4.207 1.00 98.06 82 ALA A O 1
ATOM 689 N N . LEU A 1 83 ? 6.235 -1.231 4.476 1.00 98.31 83 LEU A N 1
ATOM 690 C CA . LEU A 1 83 ? 5.207 -1.700 3.550 1.00 98.31 83 LEU A CA 1
ATOM 691 C C . LEU A 1 83 ? 5.756 -1.842 2.122 1.00 98.31 83 LEU A C 1
ATOM 693 O O . LEU A 1 83 ? 5.610 -2.899 1.500 1.00 98.31 83 LEU A O 1
ATOM 697 N N . ALA A 1 84 ? 6.473 -0.836 1.613 1.00 97.25 84 ALA A N 1
ATOM 698 C CA . ALA A 1 84 ? 7.120 -0.902 0.303 1.00 97.25 84 ALA A CA 1
ATOM 699 C C . ALA A 1 84 ? 8.070 -2.105 0.192 1.00 97.25 84 ALA A C 1
ATOM 701 O O . ALA A 1 84 ? 8.063 -2.824 -0.815 1.00 97.25 84 ALA A O 1
ATOM 702 N N . ALA A 1 85 ? 8.857 -2.371 1.238 1.00 95.38 85 ALA A N 1
ATOM 703 C CA . ALA A 1 85 ? 9.786 -3.492 1.270 1.00 95.38 85 ALA A CA 1
ATOM 704 C C . ALA A 1 85 ? 9.068 -4.852 1.192 1.00 95.38 85 ALA A C 1
ATOM 706 O O . ALA A 1 85 ? 9.537 -5.736 0.465 1.00 95.38 85 ALA A O 1
ATOM 707 N N . ILE A 1 86 ? 7.925 -5.023 1.872 1.00 96.88 86 ILE A N 1
ATOM 708 C CA . ILE A 1 86 ? 7.077 -6.225 1.750 1.00 96.88 86 ILE A CA 1
ATOM 709 C C . ILE A 1 86 ? 6.654 -6.416 0.290 1.00 96.88 86 ILE A C 1
ATOM 711 O O . ILE A 1 86 ? 6.927 -7.464 -0.303 1.00 96.88 86 ILE A O 1
ATOM 715 N N . LEU A 1 87 ? 6.081 -5.381 -0.327 1.00 96.19 87 LEU A N 1
ATOM 716 C CA . LEU A 1 87 ? 5.565 -5.446 -1.696 1.00 96.19 87 LEU A CA 1
ATOM 717 C C . LEU A 1 87 ? 6.662 -5.724 -2.735 1.00 96.19 87 LEU A C 1
ATOM 719 O O . LEU A 1 87 ? 6.454 -6.470 -3.696 1.00 96.19 87 LEU A O 1
ATOM 723 N N . LEU A 1 88 ? 7.851 -5.143 -2.557 1.00 93.88 88 LEU A N 1
ATOM 724 C CA . LEU A 1 88 ? 9.009 -5.414 -3.410 1.00 93.88 88 LEU A CA 1
ATOM 725 C C . LEU A 1 88 ? 9.488 -6.866 -3.259 1.00 93.88 88 LEU A C 1
ATOM 727 O O . LEU A 1 88 ? 9.825 -7.508 -4.254 1.00 93.88 88 LEU A O 1
ATOM 731 N N . ARG A 1 89 ? 9.528 -7.423 -2.040 1.00 92.12 89 ARG A N 1
ATOM 732 C CA . ARG A 1 89 ? 9.900 -8.838 -1.827 1.00 92.12 89 ARG A CA 1
ATOM 733 C C . ARG A 1 89 ? 8.906 -9.799 -2.489 1.00 92.12 89 ARG A C 1
ATOM 735 O O . ARG A 1 89 ? 9.335 -10.750 -3.140 1.00 92.12 89 ARG A O 1
ATOM 742 N N . MET A 1 90 ? 7.603 -9.525 -2.393 1.00 93.19 90 MET A N 1
ATOM 743 C CA . MET A 1 90 ? 6.560 -10.353 -3.019 1.00 93.19 90 MET A CA 1
ATOM 744 C C . MET A 1 90 ? 6.712 -10.437 -4.547 1.00 93.19 90 MET A C 1
ATOM 746 O O . MET A 1 90 ? 6.590 -11.520 -5.127 1.00 93.19 90 MET A O 1
ATOM 750 N N . GLY A 1 91 ? 7.017 -9.304 -5.189 1.00 88.81 91 GLY A N 1
ATOM 751 C CA 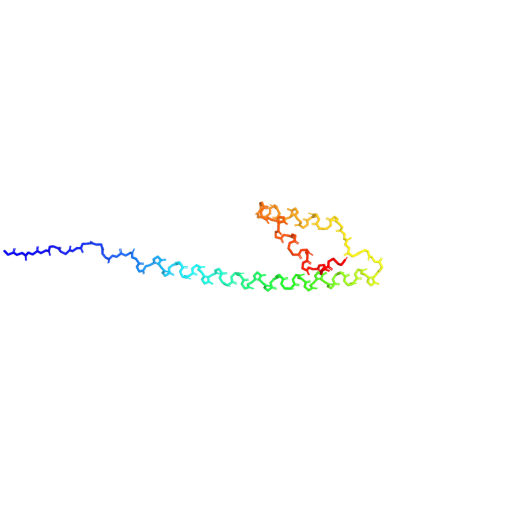. GLY A 1 91 ? 7.155 -9.195 -6.644 1.00 88.81 91 GLY A CA 1
ATOM 752 C C . GLY A 1 91 ? 8.429 -9.825 -7.217 1.00 88.81 91 GLY A C 1
ATOM 753 O O . GLY A 1 91 ? 8.408 -10.366 -8.320 1.00 88.81 91 GLY A O 1
ATOM 754 N N . ARG A 1 92 ? 9.534 -9.802 -6.463 1.00 82.81 92 ARG A N 1
ATOM 755 C CA . ARG A 1 92 ? 10.815 -10.403 -6.873 1.00 82.81 92 ARG A CA 1
ATOM 756 C C . ARG A 1 92 ? 10.801 -11.935 -6.746 1.00 82.81 92 ARG A C 1
ATOM 758 O O . ARG A 1 92 ? 11.451 -12.624 -7.529 1.00 82.81 92 ARG A O 1
ATOM 765 N N . GLY A 1 93 ? 10.060 -12.487 -5.783 1.00 68.88 93 GLY A N 1
ATOM 766 C CA . GLY A 1 93 ? 10.237 -13.876 -5.334 1.00 68.88 93 GLY A CA 1
ATOM 767 C C . GLY A 1 93 ? 11.470 -14.013 -4.430 1.00 68.88 93 GLY A C 1
ATOM 768 O O . GLY A 1 93 ? 12.285 -13.088 -4.375 1.00 68.88 93 GLY A O 1
ATOM 769 N N . ARG A 1 94 ? 11.604 -15.138 -3.705 1.00 56.25 94 ARG A N 1
ATOM 770 C CA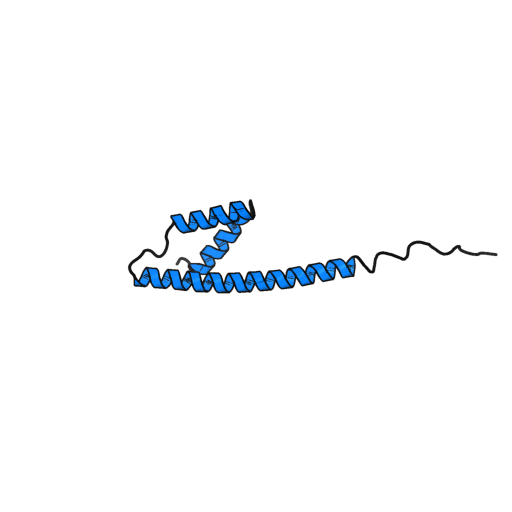 . ARG A 1 94 ? 12.755 -15.389 -2.815 1.00 56.25 94 ARG A CA 1
ATOM 771 C C . ARG A 1 94 ? 14.050 -15.146 -3.595 1.00 56.25 94 ARG A C 1
ATOM 773 O O . ARG A 1 94 ? 14.240 -15.717 -4.666 1.00 56.25 94 ARG A O 1
ATOM 780 N N . LEU A 1 95 ? 14.877 -14.232 -3.089 1.00 49.84 95 LEU A N 1
ATOM 781 C CA . LEU A 1 95 ? 16.274 -14.156 -3.488 1.00 49.84 95 LEU A CA 1
ATOM 782 C C . LEU A 1 95 ? 16.877 -15.462 -2.966 1.00 49.84 95 LEU A C 1
ATOM 784 O O . LEU A 1 95 ? 16.953 -15.644 -1.752 1.00 49.84 95 LEU A O 1
ATOM 788 N N . GLY A 1 96 ? 17.081 -16.415 -3.874 1.00 50.50 96 GLY A N 1
ATOM 789 C CA . GLY A 1 96 ? 18.002 -17.517 -3.625 1.00 50.50 96 GLY A CA 1
ATOM 790 C C . GLY A 1 96 ? 19.416 -16.971 -3.584 1.00 50.50 96 GLY A C 1
ATOM 791 O O . GLY A 1 96 ? 19.659 -15.976 -4.309 1.00 50.50 96 GLY A O 1
#

Foldseek 3Di:
DDDDDDDPDPDPPVPVVVVVVVVVVVVVVVVVVVVVVLVVLLVVLQVVLVVCVVVVHDSDDVVVLVVQQVVQCVVPNPCRNVVSVVSNCSNSDDPD

Secondary structure (DSSP, 8-state):
---PPPPP---SSTTHHHHHHHHHHHHHHHHHHHHHHHHHHHHHHHHHHHHHHHTT--S--HHHHHHHHHHHHHHHGGGHHHHHHHHHHHHH----

Sequence (96 aa):
MYQPTRRPWQYSSMNTEDEIQRYREEINRLDQEILDAVKRRTEISRIIGRTRRDSGGTRLVHAREVAIINHFREEIGEEGPALAAILLRMGRGRLG

pLDDT: mean 85.46, std 16.67, range [42.06, 98.81]